Protein AF-A0A8T5RBN9-F1 (afdb_monomer_lite)

Foldseek 3Di:
DDDDDPPDDDPPPPPPDPDPDPDPPDDDPPPDPPPPVPPDDDDPLLVVLVVQLVVLVVCLVPDPPDDPVVNVVSVVSSVVSVVSNVVVVVVVD

pLDDT: mean 70.12, std 22.89, range [37.88, 97.19]

Secondary structure (DSSP, 8-state):
---------------------------------------SS--HHHHHHHHHHHHHHHHHHH-TT--HHHHHHHHHHHHHHHHHHHHHHHH--

Radius of gyration: 19.6 Å; chains: 1; bounding box: 45×51×40 Å

Structure (mmCIF, N/CA/C/O backbone):
data_AF-A0A8T5RBN9-F1
#
_entry.id   AF-A0A8T5RBN9-F1
#
loop_
_atom_site.group_PDB
_atom_site.id
_atom_site.type_symbol
_atom_site.label_atom_id
_atom_site.label_alt_id
_atom_site.label_comp_id
_atom_site.label_asym_id
_atom_site.label_entity_id
_atom_site.label_seq_id
_atom_site.pdbx_PDB_ins_code
_atom_site.Cartn_x
_atom_site.Cartn_y
_atom_site.Cartn_z
_atom_site.occupancy
_atom_site.B_iso_or_equiv
_atom_site.auth_seq_id
_atom_site.auth_comp_id
_atom_site.auth_asym_id
_atom_site.auth_atom_id
_atom_site.pdbx_PDB_model_num
ATOM 1 N N . MET A 1 1 ? 19.965 21.090 23.003 1.00 37.88 1 MET A N 1
ATOM 2 C CA . MET A 1 1 ? 19.028 20.134 22.370 1.00 37.88 1 MET A CA 1
ATOM 3 C C . MET A 1 1 ? 19.493 18.731 22.730 1.00 37.88 1 MET A C 1
ATOM 5 O O . MET A 1 1 ? 20.592 18.362 22.341 1.00 37.88 1 MET A O 1
ATOM 9 N N . SER A 1 2 ? 18.746 18.014 23.573 1.00 41.09 2 SER A N 1
ATOM 10 C CA . SER A 1 2 ? 19.145 16.688 24.065 1.00 41.09 2 SER A CA 1
ATOM 11 C C . SER A 1 2 ? 18.818 15.627 23.013 1.00 41.09 2 SER A C 1
ATOM 13 O O . SER A 1 2 ? 17.649 15.402 22.708 1.00 41.09 2 SER A O 1
ATOM 15 N N . SER A 1 3 ? 19.849 15.028 22.416 1.00 48.06 3 SER A N 1
ATOM 16 C CA . SER A 1 3 ? 19.716 13.894 21.499 1.00 48.06 3 SER A CA 1
ATOM 17 C C . SER A 1 3 ? 19.619 12.617 22.331 1.00 48.06 3 SER A C 1
ATOM 19 O O . SER A 1 3 ? 20.620 12.114 22.844 1.00 48.06 3 SER A O 1
ATOM 21 N N . GLY A 1 4 ? 18.394 12.132 22.536 1.00 44.97 4 GLY A N 1
ATOM 22 C CA . GLY A 1 4 ? 18.135 10.867 23.214 1.00 44.97 4 GLY A CA 1
ATOM 23 C C . GLY A 1 4 ? 18.624 9.702 22.359 1.00 44.97 4 GLY A C 1
ATOM 24 O O . GLY A 1 4 ? 17.931 9.264 21.445 1.00 44.97 4 GLY A O 1
ATOM 25 N N . LYS A 1 5 ? 19.821 9.189 22.653 1.00 52.41 5 LYS A N 1
ATOM 26 C CA . LYS A 1 5 ? 20.270 7.889 22.146 1.00 52.41 5 LYS A CA 1
ATOM 27 C C . LYS A 1 5 ? 19.383 6.808 22.769 1.00 52.41 5 LYS A C 1
ATOM 29 O O . LYS A 1 5 ? 19.496 6.533 23.960 1.00 52.41 5 LYS A O 1
ATOM 34 N N . ALA A 1 6 ? 18.502 6.199 21.979 1.00 56.12 6 ALA A N 1
ATOM 35 C CA . ALA A 1 6 ? 17.779 5.003 22.394 1.00 56.12 6 ALA A CA 1
ATOM 36 C C . ALA A 1 6 ? 18.760 3.819 22.415 1.00 56.12 6 ALA A C 1
ATOM 38 O O . ALA A 1 6 ? 19.070 3.229 21.383 1.00 56.12 6 ALA A O 1
ATOM 39 N N . GLY A 1 7 ? 19.292 3.509 23.596 1.00 47.62 7 GLY A N 1
ATOM 40 C CA . GLY A 1 7 ? 20.136 2.342 23.846 1.00 47.62 7 GLY A CA 1
ATOM 41 C C . GLY A 1 7 ? 19.309 1.068 23.983 1.00 47.62 7 GLY A C 1
ATOM 42 O O . GLY A 1 7 ? 19.277 0.482 25.059 1.00 47.62 7 GLY A O 1
ATOM 43 N N . ILE A 1 8 ? 18.619 0.651 22.919 1.00 50.34 8 ILE A N 1
ATOM 44 C CA . ILE A 1 8 ? 17.925 -0.640 22.894 1.00 50.34 8 ILE A CA 1
ATOM 45 C C . ILE A 1 8 ? 18.524 -1.478 21.770 1.00 50.34 8 ILE A C 1
ATOM 47 O O . ILE A 1 8 ? 18.214 -1.297 20.596 1.00 50.34 8 ILE A O 1
ATOM 51 N N . ASN A 1 9 ? 19.430 -2.372 22.155 1.00 46.72 9 ASN A N 1
ATOM 52 C CA . ASN A 1 9 ? 20.030 -3.358 21.272 1.00 46.72 9 ASN A CA 1
ATOM 53 C C . ASN A 1 9 ? 19.159 -4.621 21.339 1.00 46.72 9 ASN A C 1
ATOM 55 O O . ASN A 1 9 ? 19.244 -5.373 22.309 1.00 46.72 9 ASN A O 1
ATOM 59 N N . TYR A 1 10 ? 18.270 -4.825 20.365 1.00 47.09 10 TYR A N 1
ATOM 60 C CA . TYR A 1 10 ? 17.550 -6.094 20.244 1.00 47.09 10 TYR A CA 1
ATOM 61 C C . TYR A 1 10 ? 18.457 -7.093 19.520 1.00 47.09 10 TYR A C 1
ATOM 63 O O . TYR A 1 10 ? 18.818 -6.838 18.369 1.00 47.09 10 TYR A O 1
ATOM 71 N N . PRO A 1 11 ? 18.830 -8.228 20.136 1.00 44.09 11 PRO A N 1
ATOM 72 C CA . PRO A 1 11 ? 19.560 -9.259 19.422 1.00 44.09 11 PRO A CA 1
ATOM 73 C C . PRO A 1 11 ? 18.613 -9.917 18.416 1.00 44.09 11 PRO A C 1
ATOM 75 O O . PRO A 1 11 ? 17.768 -10.735 18.779 1.00 44.09 11 PRO A O 1
ATOM 78 N N . ILE A 1 12 ? 18.754 -9.564 17.139 1.00 49.16 12 ILE A N 1
ATOM 79 C CA . ILE A 1 12 ? 18.191 -10.355 16.047 1.00 49.16 12 ILE A CA 1
ATOM 80 C C . ILE A 1 12 ? 19.060 -11.609 15.957 1.00 49.16 12 ILE A C 1
ATOM 82 O O . ILE A 1 12 ? 20.127 -11.600 15.346 1.00 49.16 12 ILE A O 1
ATOM 86 N N . LYS A 1 13 ? 18.634 -12.687 16.620 1.00 41.66 13 LYS A N 1
ATOM 87 C CA . LYS A 1 13 ? 19.170 -14.019 16.344 1.00 41.66 13 LYS A CA 1
ATOM 88 C C . LYS A 1 13 ? 18.610 -14.456 14.995 1.00 41.66 13 LYS A C 1
ATOM 90 O O . LYS A 1 13 ? 17.478 -14.922 14.912 1.00 41.66 13 LYS A O 1
ATOM 95 N N . ILE A 1 14 ? 19.392 -14.244 13.942 1.00 47.03 14 ILE A N 1
ATOM 96 C CA . ILE A 1 14 ? 19.225 -14.975 12.689 1.00 47.03 14 ILE A CA 1
ATOM 97 C C . ILE A 1 14 ? 19.672 -16.399 13.017 1.00 47.03 14 ILE A C 1
ATOM 99 O O . ILE A 1 14 ? 20.843 -16.631 13.310 1.00 47.03 14 ILE A O 1
ATOM 103 N N . PHE A 1 15 ? 18.717 -17.320 13.112 1.00 38.66 15 PHE A N 1
ATOM 104 C CA . PHE A 1 15 ? 19.021 -18.734 13.276 1.00 38.66 15 PHE A CA 1
ATOM 105 C C . PHE A 1 15 ? 19.499 -19.268 11.922 1.00 38.66 15 PHE A C 1
ATOM 107 O O . PHE A 1 15 ? 18.683 -19.622 11.076 1.00 38.66 15 PHE A O 1
ATOM 114 N N . ASP A 1 16 ? 20.817 -19.289 11.723 1.00 40.84 16 ASP A N 1
ATOM 115 C CA . ASP A 1 16 ? 21.475 -20.100 10.695 1.00 40.84 16 ASP A CA 1
ATOM 116 C C . ASP A 1 16 ? 21.556 -21.546 11.202 1.00 40.84 16 ASP A C 1
ATOM 118 O O . ASP A 1 16 ? 22.595 -22.008 11.667 1.00 40.84 16 ASP A O 1
ATOM 122 N N . GLU A 1 17 ? 20.440 -22.269 11.154 1.00 44.97 17 GLU A N 1
ATOM 123 C CA . GLU A 1 17 ? 20.458 -23.728 11.252 1.00 44.97 17 GLU A CA 1
ATOM 124 C C . GLU A 1 17 ? 19.664 -24.297 10.080 1.00 44.97 17 GLU A C 1
ATOM 126 O O . GLU A 1 17 ? 18.464 -24.058 9.930 1.00 44.97 17 GLU A O 1
ATOM 131 N N . ALA A 1 18 ? 20.374 -25.033 9.223 1.00 49.16 18 ALA A N 1
ATOM 132 C CA . ALA A 1 18 ? 19.809 -25.848 8.165 1.00 49.16 18 ALA A CA 1
ATOM 133 C C . ALA A 1 18 ? 18.933 -26.942 8.790 1.00 49.16 18 ALA A C 1
ATOM 135 O O . ALA A 1 18 ? 19.395 -28.045 9.075 1.00 49.16 18 ALA A O 1
ATOM 136 N N . TYR A 1 19 ? 17.665 -26.623 9.029 1.00 43.06 19 TYR A N 1
ATOM 137 C CA . TYR A 1 19 ? 16.649 -27.625 9.293 1.00 43.06 19 TYR A CA 1
ATOM 138 C C . TYR A 1 19 ? 16.013 -28.028 7.965 1.00 43.06 19 TYR A C 1
ATOM 140 O O . TYR A 1 19 ? 15.300 -27.241 7.340 1.00 43.06 19 TYR A O 1
ATOM 148 N N . ASP A 1 20 ? 16.247 -29.279 7.570 1.00 48.41 20 ASP A N 1
ATOM 149 C CA . ASP A 1 20 ? 15.403 -30.021 6.632 1.00 48.41 20 ASP A CA 1
ATOM 150 C C . ASP A 1 20 ? 14.001 -30.165 7.253 1.00 48.41 20 ASP A C 1
ATOM 152 O O . ASP A 1 20 ? 13.637 -31.182 7.844 1.00 48.41 20 ASP A O 1
ATOM 156 N N . ILE A 1 21 ? 13.201 -29.101 7.183 1.00 42.75 21 ILE A N 1
ATOM 157 C CA . ILE A 1 21 ? 11.771 -29.165 7.468 1.00 42.75 21 ILE A CA 1
ATOM 158 C C . ILE A 1 21 ? 11.096 -29.346 6.121 1.00 42.75 21 ILE A C 1
ATOM 160 O O . ILE A 1 21 ? 10.922 -28.409 5.342 1.00 42.75 21 ILE A O 1
ATOM 164 N N . SER A 1 22 ? 10.717 -30.592 5.861 1.00 52.47 22 SER A N 1
ATOM 165 C CA . SER A 1 22 ? 9.753 -30.966 4.837 1.00 52.47 22 SER A CA 1
ATOM 166 C C . SER A 1 22 ? 8.422 -30.265 5.124 1.00 52.47 22 SER A C 1
ATOM 168 O O . SER A 1 22 ? 7.544 -30.790 5.804 1.00 52.47 22 SER A O 1
ATOM 170 N N . VA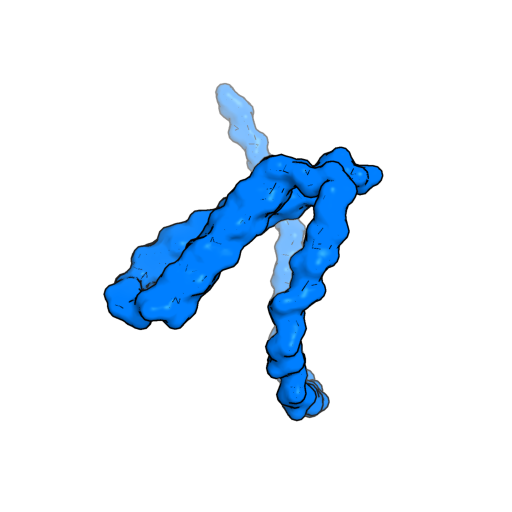L A 1 23 ? 8.268 -29.036 4.630 1.00 46.84 23 VAL A N 1
ATOM 171 C CA . VAL A 1 23 ? 6.976 -28.351 4.654 1.00 46.84 23 VAL A CA 1
ATOM 172 C C . VAL A 1 23 ? 6.116 -29.002 3.570 1.00 46.84 23 VAL A C 1
ATOM 174 O O . VAL A 1 23 ? 6.480 -28.938 2.393 1.00 46.84 23 VAL A O 1
ATOM 177 N N . PRO A 1 24 ? 4.989 -29.648 3.913 1.00 42.00 24 PRO A N 1
ATOM 178 C CA . PRO A 1 24 ? 4.095 -30.165 2.897 1.00 42.00 24 PRO A CA 1
ATOM 179 C C . PRO A 1 24 ? 3.538 -28.974 2.116 1.00 42.00 24 PRO A C 1
ATOM 181 O O . PRO A 1 24 ? 2.872 -28.100 2.674 1.00 42.00 24 PRO A O 1
ATOM 184 N N . VAL A 1 25 ? 3.823 -28.940 0.814 1.00 54.16 25 VAL A N 1
ATOM 185 C CA . VAL A 1 25 ? 3.182 -28.025 -0.131 1.00 54.16 25 VAL A CA 1
ATOM 186 C C . VAL A 1 25 ? 1.710 -28.422 -0.201 1.00 54.16 25 VAL A C 1
ATOM 188 O O . VAL A 1 25 ? 1.327 -29.313 -0.953 1.00 54.16 25 VAL A O 1
ATOM 191 N N . SER A 1 26 ? 0.882 -27.803 0.637 1.00 43.66 26 SER A N 1
ATOM 192 C CA . SER A 1 26 ? -0.569 -27.917 0.530 1.00 43.66 26 SER A CA 1
ATOM 193 C C . SER A 1 26 ? -1.071 -26.807 -0.400 1.00 43.66 26 SER A C 1
ATOM 195 O O . SER A 1 26 ? -0.845 -25.629 -0.104 1.00 43.66 26 SER A O 1
ATOM 197 N N . PRO A 1 27 ? -1.718 -27.130 -1.534 1.00 55.97 27 PRO A N 1
ATOM 198 C CA . PRO A 1 27 ? -2.171 -26.132 -2.486 1.00 55.97 27 PRO A CA 1
ATOM 199 C C . PRO A 1 27 ? -3.537 -25.629 -2.032 1.00 55.97 27 PRO A C 1
ATOM 201 O O . PRO A 1 27 ? -4.548 -26.280 -2.276 1.00 55.97 27 PRO A O 1
ATOM 204 N N . VAL A 1 28 ? -3.608 -24.494 -1.337 1.00 43.88 28 VAL A N 1
ATOM 205 C CA . VAL A 1 28 ? -4.918 -23.941 -0.963 1.00 43.88 28 VAL A CA 1
ATOM 206 C C . VAL A 1 28 ? -4.918 -22.415 -1.000 1.00 43.88 28 VAL A C 1
ATOM 208 O O . VAL A 1 28 ? -5.214 -21.756 -0.011 1.00 43.88 28 VAL A O 1
ATOM 211 N N . PHE A 1 29 ? -4.703 -21.836 -2.183 1.00 46.44 29 PHE A N 1
ATOM 212 C CA . PHE A 1 29 ? -5.526 -20.679 -2.538 1.00 46.44 29 PHE A CA 1
ATOM 213 C C . PHE A 1 29 ? -6.887 -21.225 -2.968 1.00 46.44 29 PHE A C 1
ATOM 215 O O . PHE A 1 29 ? -7.181 -21.387 -4.148 1.00 46.44 29 PHE A O 1
ATOM 222 N N . LYS A 1 30 ? -7.716 -21.576 -1.978 1.00 38.75 30 LYS A N 1
ATOM 223 C CA . LYS A 1 30 ? -9.157 -21.546 -2.197 1.00 38.75 30 LYS A CA 1
ATOM 224 C C . LYS A 1 30 ? -9.510 -20.075 -2.300 1.00 38.75 30 LYS A C 1
ATOM 226 O O . LYS A 1 30 ? -9.439 -19.344 -1.317 1.00 38.75 30 LYS A O 1
ATOM 231 N N . GLU A 1 31 ? -9.812 -19.674 -3.521 1.00 49.69 31 GLU A N 1
ATOM 232 C CA . GLU A 1 31 ? -10.475 -18.433 -3.868 1.00 49.69 31 GLU A CA 1
ATOM 233 C C . GLU A 1 31 ? -11.743 -18.318 -3.009 1.00 49.69 31 GLU A C 1
ATOM 235 O O . GLU A 1 31 ? -12.757 -18.967 -3.251 1.00 49.69 31 GLU A O 1
ATOM 240 N N . ILE A 1 32 ? -11.647 -17.576 -1.911 1.00 42.19 32 ILE A N 1
ATOM 241 C CA . ILE A 1 32 ? -12.806 -17.140 -1.143 1.00 42.19 32 ILE A CA 1
ATOM 242 C C . ILE A 1 32 ? -12.587 -15.659 -0.878 1.00 42.19 32 ILE A C 1
ATOM 244 O O . ILE A 1 32 ? -12.269 -15.243 0.235 1.00 42.19 32 ILE A O 1
ATOM 248 N N . ASP A 1 33 ? -12.757 -14.856 -1.925 1.00 40.66 33 ASP A N 1
ATOM 249 C CA . ASP A 1 33 ? -13.079 -13.446 -1.741 1.00 40.66 33 ASP A CA 1
ATOM 250 C C . ASP A 1 33 ? -14.562 -13.343 -1.361 1.00 40.66 33 ASP 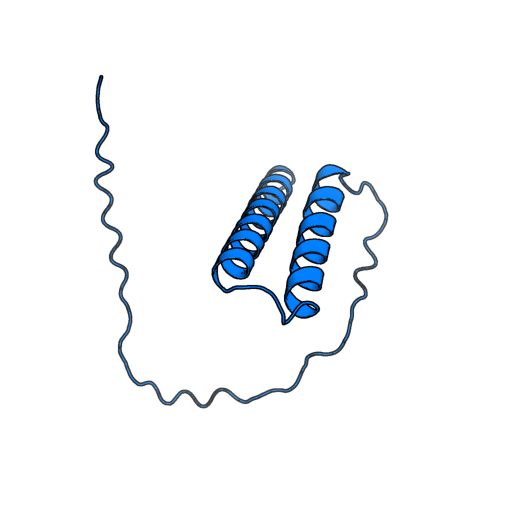A C 1
ATOM 252 O O . ASP A 1 33 ? -15.438 -13.014 -2.155 1.00 40.66 33 ASP A O 1
ATOM 256 N N . VAL A 1 34 ? -14.870 -13.771 -0.138 1.00 42.09 34 VAL A N 1
ATOM 257 C CA . VAL A 1 34 ? -16.198 -13.624 0.463 1.00 42.09 34 VAL A CA 1
ATOM 258 C C . VAL A 1 34 ? -16.009 -13.090 1.873 1.00 42.09 34 VAL A C 1
ATOM 260 O O . VAL A 1 34 ? -16.447 -13.673 2.862 1.00 42.09 34 VAL A O 1
ATOM 263 N N . PHE A 1 35 ? -15.359 -11.932 1.989 1.00 49.62 35 PHE A N 1
ATOM 264 C CA . PHE A 1 35 ? -15.625 -11.074 3.135 1.00 49.62 35 PHE A CA 1
ATOM 265 C C . PHE A 1 35 ? -16.931 -10.335 2.861 1.00 49.62 35 PHE A C 1
ATOM 267 O O . PHE A 1 35 ? -16.953 -9.162 2.497 1.00 49.62 35 PHE A O 1
ATOM 274 N N . THR A 1 36 ? -18.052 -11.038 3.059 1.00 42.81 36 THR A N 1
ATOM 275 C CA . THR A 1 36 ? -19.339 -10.391 3.322 1.00 42.81 36 THR A CA 1
ATOM 276 C C . THR A 1 36 ? -19.195 -9.676 4.660 1.00 42.81 36 THR A C 1
ATOM 278 O O . THR A 1 36 ? -19.496 -10.212 5.729 1.00 42.81 36 THR A O 1
ATOM 281 N N . LEU A 1 37 ? -18.620 -8.478 4.605 1.00 44.66 37 LEU A N 1
ATOM 282 C CA . LEU A 1 37 ? -18.478 -7.577 5.728 1.00 44.66 37 LEU A CA 1
ATOM 283 C C . LEU A 1 37 ? -19.898 -7.188 6.140 1.00 44.66 37 LEU A C 1
ATOM 285 O O . LEU A 1 37 ? -20.499 -6.302 5.541 1.00 44.66 37 LEU A O 1
ATOM 289 N N . LYS A 1 38 ? -20.469 -7.928 7.100 1.00 40.69 38 LYS A N 1
ATOM 290 C CA . LYS A 1 38 ? -21.788 -7.642 7.669 1.00 40.69 38 LYS A CA 1
ATOM 291 C C . LYS A 1 38 ? -21.854 -6.153 7.997 1.00 40.69 38 LYS A C 1
ATOM 293 O O . LYS A 1 38 ? -21.094 -5.649 8.820 1.00 40.69 38 LYS A O 1
ATOM 298 N N . GLU A 1 39 ? -22.773 -5.485 7.316 1.00 42.62 39 GLU A N 1
ATOM 299 C CA . GLU A 1 39 ? -22.966 -4.040 7.188 1.00 42.62 39 GLU A CA 1
ATOM 300 C C . GLU A 1 39 ? -23.437 -3.342 8.480 1.00 42.62 39 GLU A C 1
ATOM 302 O O . GLU A 1 39 ? -24.118 -2.323 8.451 1.00 42.62 39 GLU A O 1
ATOM 307 N N . SER A 1 40 ? -23.095 -3.866 9.656 1.00 43.78 40 SER A N 1
ATOM 308 C CA . SER A 1 40 ? -23.415 -3.233 10.931 1.00 43.78 40 SER A CA 1
ATOM 309 C C . SER A 1 40 ? -22.218 -2.406 11.408 1.00 43.78 40 SER A C 1
ATOM 311 O O . SER A 1 40 ? -21.288 -2.938 12.009 1.00 43.78 40 SER A O 1
ATOM 313 N N . CYS A 1 41 ? -22.260 -1.096 11.143 1.00 50.28 41 CYS A N 1
ATOM 314 C CA . CYS A 1 41 ? -21.302 -0.085 11.619 1.00 50.28 41 CYS A CA 1
ATOM 315 C C . CYS A 1 41 ? -19.870 -0.258 11.084 1.00 50.28 41 CYS A C 1
ATOM 317 O O . CY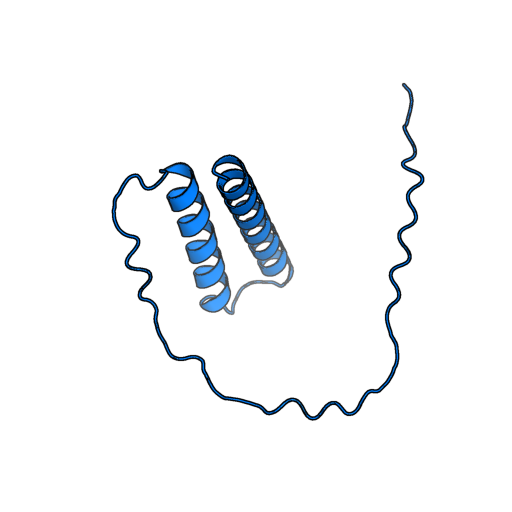S A 1 41 ? -18.888 -0.379 11.826 1.00 50.28 41 CYS A O 1
ATOM 319 N N . VAL A 1 42 ? -19.730 -0.268 9.760 1.00 54.94 42 VAL A N 1
ATOM 320 C CA . VAL A 1 42 ? -18.403 -0.304 9.159 1.00 54.94 42 VAL A CA 1
ATOM 321 C C . VAL A 1 42 ? -17.749 1.072 9.292 1.00 54.94 42 VAL A C 1
ATOM 323 O O . VAL A 1 42 ? -18.228 2.068 8.755 1.00 54.94 42 VAL A O 1
ATOM 326 N N . ASP A 1 43 ? -16.657 1.145 10.050 1.00 68.06 43 ASP A N 1
ATOM 327 C CA . ASP A 1 43 ? -15.914 2.393 10.226 1.00 68.06 43 ASP A CA 1
ATOM 328 C C . ASP A 1 43 ? -15.315 2.808 8.889 1.00 68.06 43 ASP A C 1
ATOM 330 O O . ASP A 1 43 ? -14.423 2.154 8.339 1.00 68.06 43 ASP A O 1
ATOM 334 N N . HIS A 1 44 ? -15.840 3.916 8.376 1.00 77.94 44 HIS A N 1
ATOM 335 C CA . HIS A 1 44 ? -15.472 4.505 7.102 1.00 77.94 44 HIS A CA 1
ATOM 336 C C . HIS A 1 44 ? -13.950 4.702 6.971 1.00 77.94 44 HIS A C 1
ATOM 338 O O . HIS A 1 44 ? -13.415 4.666 5.862 1.00 77.94 44 HIS A O 1
ATOM 344 N N . LYS A 1 45 ? -13.211 4.889 8.077 1.00 79.25 45 LYS A N 1
ATOM 345 C CA . LYS A 1 45 ? -11.744 4.979 8.043 1.00 79.25 45 LYS A CA 1
ATOM 346 C C . LYS A 1 45 ? -11.093 3.633 7.743 1.00 79.25 45 LYS A C 1
ATOM 348 O O . LYS A 1 45 ? -10.193 3.591 6.909 1.00 79.25 45 LYS A O 1
ATOM 353 N N . LEU A 1 46 ? -11.563 2.549 8.360 1.00 85.00 46 LEU A N 1
ATOM 354 C CA . LEU A 1 46 ? -11.040 1.201 8.125 1.00 85.00 46 LEU A CA 1
ATOM 355 C C . LEU A 1 46 ? -11.292 0.739 6.694 1.00 85.00 46 LEU A C 1
ATOM 357 O O . LEU A 1 46 ? -10.353 0.286 6.045 1.00 85.00 46 LEU A O 1
ATOM 361 N N . ILE A 1 47 ? -12.508 0.941 6.172 1.00 87.00 47 ILE A N 1
ATOM 362 C CA . ILE A 1 47 ? -12.829 0.626 4.768 1.00 87.00 47 ILE A CA 1
ATOM 363 C C . ILE A 1 47 ? -11.917 1.408 3.834 1.00 87.00 47 ILE A C 1
ATOM 365 O O . ILE A 1 47 ? -11.345 0.850 2.903 1.00 87.00 47 ILE A O 1
ATOM 369 N N . LYS A 1 48 ? -11.748 2.709 4.092 1.00 88.00 48 LYS A N 1
ATOM 370 C CA . LYS A 1 48 ? -10.919 3.569 3.250 1.00 88.00 48 LYS A CA 1
ATOM 371 C C . LYS A 1 48 ? -9.458 3.123 3.256 1.00 88.00 48 LYS A C 1
ATOM 373 O O . LYS A 1 48 ? -8.843 3.093 2.196 1.00 88.00 48 LYS A O 1
ATOM 378 N N . CYS A 1 49 ? -8.903 2.774 4.417 1.00 89.38 49 CYS A N 1
ATOM 379 C CA . CYS A 1 49 ? -7.543 2.245 4.507 1.00 89.38 49 CYS A CA 1
ATOM 380 C C . CYS A 1 49 ? -7.420 0.899 3.790 1.00 89.38 49 CYS A C 1
ATOM 382 O O . CYS A 1 49 ? -6.514 0.739 2.978 1.00 89.38 49 CYS A O 1
ATOM 384 N N . TYR A 1 50 ? -8.348 -0.027 4.029 1.00 91.56 50 TYR A N 1
ATOM 385 C CA . TYR A 1 50 ? -8.345 -1.341 3.394 1.00 91.56 50 TYR A CA 1
ATOM 386 C C . TYR A 1 50 ? -8.450 -1.251 1.868 1.00 91.56 50 TYR A C 1
ATOM 388 O O . TYR A 1 50 ? -7.616 -1.808 1.162 1.00 91.56 50 TYR A O 1
ATOM 396 N N . GLY A 1 51 ? -9.380 -0.447 1.347 1.00 90.94 51 GLY A N 1
ATOM 397 C CA . GLY A 1 51 ? -9.510 -0.218 -0.093 1.00 90.94 51 GLY A CA 1
ATOM 398 C C . GLY A 1 51 ? -8.246 0.378 -0.720 1.00 90.94 51 GLY A C 1
ATOM 399 O O . GLY A 1 51 ? -7.885 0.028 -1.838 1.00 90.94 51 GLY A O 1
ATOM 400 N N . LYS A 1 52 ? -7.513 1.239 0.002 1.00 93.06 52 LYS A N 1
ATOM 401 C CA . LYS A 1 52 ? -6.215 1.746 -0.473 1.00 93.06 52 LYS A CA 1
ATOM 402 C C . LYS A 1 52 ? -5.143 0.658 -0.525 1.00 93.06 52 LYS A C 1
ATOM 404 O O . LYS A 1 52 ? -4.384 0.653 -1.487 1.00 93.06 52 LYS A O 1
ATOM 409 N N . ILE A 1 53 ? -5.100 -0.249 0.452 1.00 94.81 53 ILE A N 1
ATOM 410 C CA . ILE A 1 53 ? -4.178 -1.397 0.448 1.00 94.81 53 ILE A CA 1
ATOM 411 C C . ILE A 1 53 ? -4.457 -2.270 -0.774 1.00 94.81 53 ILE A C 1
ATOM 413 O O . ILE A 1 53 ? -3.564 -2.462 -1.591 1.00 94.81 53 ILE A O 1
ATOM 417 N N . VAL A 1 54 ? -5.708 -2.711 -0.949 1.00 94.56 54 VAL A N 1
ATOM 418 C CA . VAL A 1 54 ? -6.113 -3.581 -2.066 1.00 94.56 54 VAL A CA 1
ATOM 419 C C . VAL A 1 54 ? -5.808 -2.936 -3.418 1.00 94.56 54 VAL A C 1
ATOM 421 O O . VAL A 1 54 ? -5.266 -3.593 -4.301 1.00 94.56 54 VAL A O 1
ATOM 424 N N . ASN A 1 55 ? -6.078 -1.636 -3.574 1.00 93.69 55 ASN A N 1
ATOM 425 C CA . ASN A 1 55 ? -5.782 -0.929 -4.819 1.00 93.69 55 ASN A CA 1
ATOM 426 C C . ASN A 1 55 ? -4.282 -0.882 -5.130 1.00 93.69 55 ASN A C 1
ATOM 428 O O . ASN A 1 55 ? -3.899 -1.107 -6.275 1.00 93.69 55 ASN A O 1
ATOM 432 N N . VAL A 1 56 ? -3.433 -0.582 -4.139 1.00 92.31 56 VAL A N 1
ATOM 433 C CA . VAL A 1 56 ? -1.975 -0.550 -4.342 1.00 92.31 56 VAL A CA 1
ATOM 434 C C . VAL A 1 56 ? -1.445 -1.953 -4.636 1.00 92.31 56 VAL A C 1
ATOM 436 O O . VAL A 1 56 ? -0.653 -2.116 -5.561 1.00 92.31 56 VAL A O 1
ATOM 439 N N . HIS A 1 57 ? -1.927 -2.961 -3.909 1.00 93.88 57 HIS A N 1
ATOM 440 C CA . HIS A 1 57 ? -1.540 -4.355 -4.109 1.00 93.88 57 HIS A CA 1
ATOM 441 C C . HIS A 1 57 ? -1.902 -4.850 -5.514 1.00 93.88 57 HIS A C 1
ATOM 443 O O . HIS A 1 57 ? -1.063 -5.379 -6.237 1.00 93.88 57 HIS A O 1
ATOM 449 N N . SER A 1 58 ? -3.144 -4.603 -5.938 1.00 91.94 58 SER A N 1
ATOM 450 C CA . SER A 1 58 ? -3.621 -4.947 -7.278 1.00 91.94 58 SER A CA 1
ATOM 451 C C . SER A 1 58 ? -2.841 -4.204 -8.365 1.00 91.94 58 SER A C 1
ATOM 453 O O . SER A 1 58 ? -2.472 -4.798 -9.376 1.00 91.94 58 SER A O 1
ATOM 455 N N . PHE A 1 59 ? -2.516 -2.925 -8.153 1.00 93.00 59 PHE A N 1
ATOM 456 C CA . PHE A 1 59 ? -1.683 -2.172 -9.088 1.00 93.00 59 PHE A CA 1
ATOM 457 C C . PHE A 1 59 ? -0.289 -2.795 -9.242 1.00 93.00 59 PHE A C 1
ATOM 459 O O . PHE A 1 59 ? 0.171 -2.958 -10.370 1.00 93.00 59 PHE A O 1
ATOM 466 N N . LEU A 1 60 ? 0.356 -3.177 -8.136 1.00 91.75 60 LEU A N 1
ATOM 467 C CA . LEU A 1 60 ? 1.668 -3.832 -8.137 1.00 91.75 60 LEU A CA 1
ATOM 468 C C . LEU A 1 60 ? 1.656 -5.194 -8.839 1.00 91.75 60 LEU A C 1
ATOM 470 O O . LEU A 1 60 ? 2.596 -5.494 -9.569 1.00 91.75 60 LEU A O 1
ATOM 474 N N . LEU A 1 61 ? 0.613 -6.001 -8.628 1.00 89.94 61 LEU A N 1
ATOM 475 C CA . LEU A 1 61 ? 0.483 -7.323 -9.251 1.00 89.94 61 LEU A CA 1
ATOM 476 C C . LEU A 1 61 ? 0.254 -7.246 -10.762 1.00 89.94 61 LEU A C 1
ATOM 478 O O . LEU A 1 61 ? 0.761 -8.085 -11.495 1.00 89.94 61 LEU A O 1
ATOM 482 N N . ASN A 1 62 ? -0.504 -6.249 -11.222 1.00 90.88 62 ASN A N 1
ATOM 483 C CA . ASN A 1 62 ? -0.919 -6.149 -12.622 1.00 90.88 62 ASN A CA 1
ATOM 484 C C . ASN A 1 62 ? 0.000 -5.271 -13.490 1.00 90.88 62 ASN A C 1
ATOM 486 O O . ASN A 1 62 ? -0.199 -5.207 -14.700 1.00 90.88 62 ASN A O 1
ATOM 490 N N . ASN A 1 63 ? 0.983 -4.573 -12.907 1.00 89.56 63 ASN A N 1
ATOM 491 C CA . ASN A 1 63 ? 1.915 -3.720 -13.653 1.00 89.56 63 ASN A CA 1
ATOM 492 C C . ASN A 1 63 ? 3.347 -4.253 -13.572 1.00 89.56 63 ASN A C 1
ATOM 494 O O . ASN A 1 63 ? 4.108 -3.938 -12.654 1.00 89.56 63 ASN A O 1
ATOM 498 N N . GLU A 1 64 ? 3.737 -5.018 -14.589 1.00 88.12 64 GLU A N 1
ATOM 499 C CA . GLU A 1 64 ? 5.077 -5.602 -14.685 1.00 88.12 64 GLU A CA 1
ATOM 500 C C . GLU A 1 64 ? 6.156 -4.576 -15.079 1.00 88.12 64 GLU A C 1
ATOM 502 O O . GLU A 1 64 ? 7.310 -4.711 -14.666 1.00 88.12 64 GLU A O 1
ATOM 507 N N . GLU A 1 65 ? 5.774 -3.504 -15.786 1.00 93.81 65 GLU A N 1
ATOM 508 C CA . GLU A 1 65 ? 6.674 -2.478 -16.348 1.00 93.81 65 GLU A CA 1
ATOM 509 C C . GLU A 1 65 ? 7.224 -1.465 -15.324 1.00 93.81 65 GLU A C 1
ATOM 511 O O . GLU A 1 65 ? 7.898 -0.495 -15.676 1.00 93.81 65 GLU A O 1
ATOM 516 N N . LEU A 1 66 ? 6.964 -1.667 -14.032 1.00 92.31 66 LEU A N 1
ATOM 517 C CA . LEU A 1 66 ? 7.475 -0.786 -12.987 1.00 92.31 66 LEU A CA 1
ATOM 518 C C . LEU A 1 66 ? 8.977 -0.996 -12.769 1.00 92.31 66 LEU A C 1
ATOM 520 O O . LEU A 1 66 ? 9.460 -2.118 -12.586 1.00 92.31 66 LEU A O 1
ATOM 524 N N . THR A 1 67 ? 9.712 0.109 -12.669 1.00 95.81 67 THR A N 1
ATOM 525 C CA . THR A 1 67 ? 11.105 0.080 -12.212 1.00 95.81 67 THR A CA 1
ATOM 526 C C . THR A 1 67 ? 11.185 -0.409 -10.764 1.00 95.81 67 THR A C 1
ATOM 528 O O . THR A 1 67 ? 10.248 -0.245 -9.978 1.00 95.81 67 THR A O 1
ATOM 531 N N . ASN A 1 68 ? 12.330 -0.967 -10.367 1.00 94.12 68 ASN A N 1
ATOM 532 C CA . ASN A 1 68 ? 12.533 -1.425 -8.987 1.00 94.12 68 ASN A CA 1
ATOM 533 C C . ASN A 1 68 ? 12.303 -0.309 -7.954 1.00 94.12 68 ASN A C 1
ATOM 535 O O . ASN A 1 68 ? 11.720 -0.564 -6.904 1.00 94.12 68 ASN A O 1
ATOM 539 N N . THR A 1 69 ? 12.694 0.930 -8.264 1.00 96.00 69 THR A N 1
ATOM 540 C CA . THR A 1 69 ? 12.462 2.084 -7.384 1.00 96.00 69 THR A CA 1
ATOM 541 C C . THR A 1 69 ? 10.971 2.359 -7.205 1.00 96.00 69 THR A C 1
ATOM 543 O O . THR A 1 69 ? 10.504 2.466 -6.077 1.00 96.00 69 THR A O 1
ATOM 546 N N . GLN A 1 70 ? 10.194 2.359 -8.293 1.00 94.00 70 GLN A N 1
ATOM 547 C CA . GLN A 1 70 ? 8.741 2.531 -8.215 1.00 94.00 70 GLN A CA 1
ATOM 548 C C . GLN A 1 70 ? 8.080 1.396 -7.426 1.00 94.00 70 GLN A C 1
ATOM 550 O O . GLN A 1 70 ? 7.217 1.657 -6.593 1.00 94.00 70 GLN A O 1
ATOM 555 N N . LYS A 1 71 ? 8.508 0.141 -7.628 1.00 94.00 71 LYS A N 1
ATOM 556 C CA . LYS A 1 71 ? 8.014 -1.001 -6.838 1.00 94.00 71 LYS A CA 1
ATOM 557 C C . LYS A 1 71 ? 8.256 -0.784 -5.342 1.00 94.00 71 LYS A C 1
ATOM 559 O O . LYS A 1 71 ? 7.351 -0.999 -4.541 1.00 94.00 71 LYS A O 1
ATOM 564 N N . LEU A 1 72 ? 9.441 -0.303 -4.958 1.00 95.62 72 LEU A N 1
ATOM 565 C CA . LEU A 1 72 ? 9.755 0.024 -3.564 1.00 95.62 72 LEU A CA 1
ATOM 566 C C . LEU A 1 72 ? 8.888 1.164 -3.013 1.00 95.62 72 LEU A C 1
ATOM 568 O O . LEU A 1 72 ? 8.438 1.072 -1.865 1.00 95.62 72 LEU A O 1
ATOM 572 N N . ASP A 1 73 ? 8.618 2.198 -3.809 1.00 95.12 73 ASP A N 1
ATOM 573 C CA . ASP A 1 73 ? 7.742 3.309 -3.421 1.00 95.12 73 ASP A CA 1
ATOM 574 C C . ASP A 1 73 ? 6.308 2.825 -3.167 1.00 95.12 73 ASP A C 1
ATOM 576 O O . ASP A 1 73 ? 5.732 3.104 -2.111 1.00 95.12 73 ASP A O 1
ATOM 580 N N . TYR A 1 74 ? 5.751 2.017 -4.074 1.00 94.75 74 TYR A N 1
ATOM 581 C CA . TYR A 1 74 ? 4.422 1.423 -3.912 1.00 94.75 74 TYR A CA 1
ATOM 582 C C . TYR A 1 74 ? 4.353 0.462 -2.720 1.00 94.75 74 TYR A C 1
ATOM 584 O O . TYR A 1 74 ? 3.440 0.583 -1.906 1.00 94.75 74 TYR A O 1
ATOM 592 N N . CYS A 1 75 ? 5.344 -0.413 -2.523 1.00 95.00 75 CYS A N 1
ATOM 593 C CA . CYS A 1 75 ? 5.422 -1.273 -1.334 1.00 95.00 75 CYS A CA 1
ATOM 594 C C . CYS A 1 75 ? 5.507 -0.458 -0.031 1.00 95.00 75 CYS A C 1
ATOM 596 O O . CYS A 1 75 ? 5.032 -0.872 1.030 1.00 95.00 75 CYS A O 1
ATOM 598 N N . SER A 1 76 ? 6.148 0.710 -0.065 1.00 95.75 76 SER A N 1
ATOM 599 C CA . SER A 1 76 ? 6.217 1.613 1.089 1.00 95.75 76 SER A CA 1
ATOM 600 C C . SER A 1 76 ? 4.873 2.297 1.348 1.00 95.75 76 SER A C 1
ATOM 602 O O . SER A 1 76 ? 4.452 2.405 2.502 1.00 95.75 76 SER A O 1
ATOM 604 N N . MET A 1 77 ? 4.159 2.676 0.287 1.00 95.19 77 MET A N 1
ATOM 605 C CA . MET A 1 77 ? 2.800 3.211 0.356 1.00 95.19 77 MET A CA 1
ATOM 606 C C . MET A 1 77 ? 1.798 2.178 0.892 1.00 95.19 77 MET A C 1
ATOM 608 O O . MET A 1 77 ? 1.002 2.489 1.779 1.00 95.19 77 MET A O 1
ATOM 612 N N . GLU A 1 78 ? 1.863 0.938 0.413 1.00 94.56 78 GLU A N 1
ATOM 613 C CA . GLU A 1 78 ? 1.033 -0.167 0.894 1.00 94.56 78 GLU A CA 1
ATOM 614 C C . GLU A 1 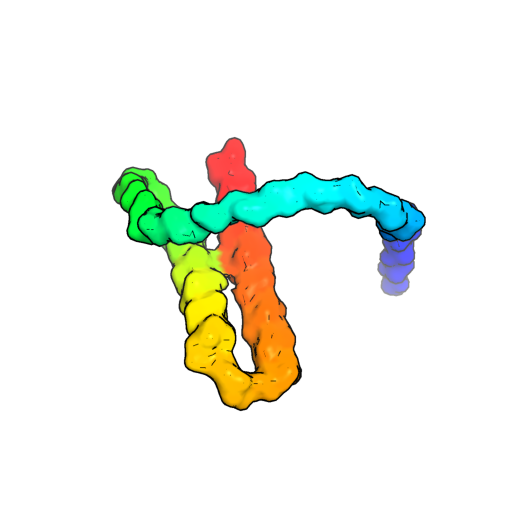78 ? 1.249 -0.399 2.395 1.00 94.56 78 GLU A C 1
ATOM 616 O O . GLU A 1 78 ? 0.296 -0.361 3.178 1.00 94.56 78 GLU A O 1
ATOM 621 N N . ARG A 1 79 ? 2.514 -0.507 2.829 1.00 97.19 79 ARG A N 1
ATOM 622 C CA . ARG A 1 79 ? 2.874 -0.644 4.251 1.00 97.19 79 ARG A CA 1
ATOM 623 C C . ARG A 1 79 ? 2.356 0.504 5.110 1.00 97.19 79 ARG A C 1
ATOM 625 O O . ARG A 1 79 ? 1.924 0.269 6.241 1.00 97.19 79 ARG A O 1
ATOM 632 N N . TYR A 1 80 ? 2.377 1.736 4.602 1.00 96.44 80 TYR A N 1
ATOM 633 C CA . TYR A 1 80 ? 1.807 2.884 5.307 1.00 96.44 80 TYR A CA 1
ATOM 634 C C . TYR A 1 80 ? 0.309 2.685 5.577 1.00 96.44 80 TYR A C 1
ATOM 636 O O . TYR A 1 80 ? -0.135 2.838 6.720 1.00 96.44 80 TYR A O 1
ATOM 644 N N . PHE A 1 81 ? -0.465 2.288 4.562 1.00 93.38 81 PHE A N 1
ATOM 645 C CA . PHE A 1 81 ? -1.900 2.058 4.726 1.00 93.38 81 PHE A CA 1
ATOM 646 C C . PHE A 1 81 ? -2.205 0.838 5.598 1.00 93.38 81 PHE A C 1
ATOM 648 O O . PHE A 1 81 ? -3.106 0.925 6.431 1.00 93.38 81 PHE A O 1
ATOM 655 N N . MET A 1 82 ? -1.427 -0.245 5.499 1.00 95.00 82 MET A N 1
ATOM 656 C CA . MET A 1 82 ? -1.537 -1.399 6.403 1.00 95.00 82 MET A CA 1
ATOM 657 C C . MET A 1 82 ? -1.326 -0.988 7.861 1.00 95.00 82 MET A C 1
ATOM 659 O O . MET A 1 82 ? -2.124 -1.333 8.730 1.00 95.00 82 MET A O 1
ATOM 663 N N . LYS A 1 83 ? -0.295 -0.182 8.144 1.00 95.12 83 LYS A N 1
ATOM 664 C CA . LYS A 1 83 ? -0.037 0.325 9.499 1.00 95.12 83 LYS A CA 1
ATOM 665 C C . LYS A 1 83 ? -1.177 1.210 10.005 1.00 95.12 83 LYS A C 1
ATOM 667 O O . LYS A 1 83 ? -1.556 1.102 11.170 1.00 95.12 83 LYS A O 1
ATOM 672 N N . ALA A 1 84 ? -1.723 2.076 9.151 1.00 89.31 84 ALA A N 1
ATOM 673 C CA . ALA A 1 84 ? -2.872 2.910 9.498 1.00 89.31 84 ALA A CA 1
ATOM 674 C C . ALA A 1 84 ? -4.119 2.061 9.793 1.00 89.31 84 ALA A C 1
ATOM 676 O O . ALA A 1 84 ? -4.771 2.279 10.811 1.00 89.31 84 ALA A O 1
ATOM 677 N N . TYR A 1 85 ? -4.394 1.055 8.960 1.00 92.25 85 TYR A N 1
ATOM 678 C CA . TYR A 1 85 ? -5.489 0.106 9.153 1.00 92.25 85 TYR A CA 1
ATOM 679 C C . TYR A 1 85 ? -5.373 -0.624 10.495 1.00 92.25 85 TYR A C 1
ATOM 681 O O . TYR A 1 85 ? -6.296 -0.576 11.304 1.00 92.25 85 TYR A O 1
ATOM 689 N N . LEU A 1 86 ? -4.213 -1.225 10.777 1.00 91.56 86 LEU A N 1
ATOM 690 C CA . LEU A 1 86 ? -3.966 -1.930 12.038 1.00 91.56 86 LEU A CA 1
ATOM 691 C C . LEU A 1 86 ? -4.115 -1.003 13.248 1.00 91.56 86 LEU A C 1
ATOM 693 O O . LEU A 1 86 ? -4.715 -1.387 14.247 1.00 91.56 86 LEU A O 1
ATOM 697 N N . LYS A 1 87 ? -3.630 0.240 13.153 1.00 90.38 87 LYS A N 1
ATOM 698 C CA . LYS A 1 87 ? -3.781 1.229 14.226 1.00 90.38 87 LYS A CA 1
ATOM 699 C C . LYS A 1 87 ? -5.248 1.553 14.511 1.00 90.38 87 LYS A C 1
ATOM 701 O O . LYS A 1 87 ? -5.607 1.683 15.676 1.00 90.38 87 LYS A O 1
ATOM 706 N N . GLU A 1 88 ? -6.082 1.706 13.485 1.00 86.62 88 GLU A N 1
ATOM 707 C CA . GLU A 1 88 ? -7.517 1.937 13.687 1.00 86.62 88 GLU A CA 1
ATOM 708 C C . GL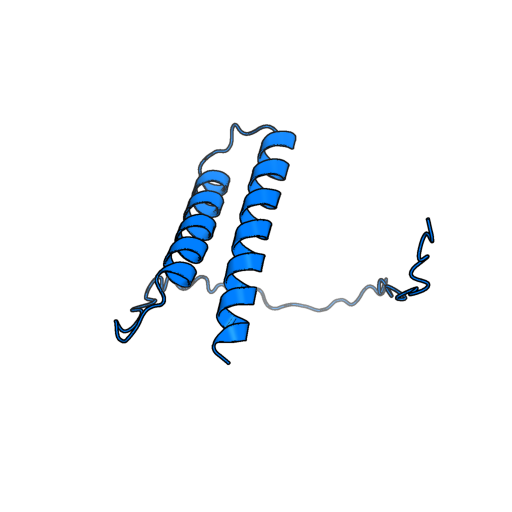U A 1 88 ? -8.229 0.679 14.209 1.00 86.62 88 GLU A C 1
ATOM 710 O O . GLU A 1 88 ? -9.081 0.798 15.084 1.00 86.62 88 GLU A O 1
ATOM 715 N N . MET A 1 89 ? -7.832 -0.523 13.770 1.00 86.19 89 MET A N 1
ATOM 716 C CA . MET A 1 89 ? -8.353 -1.787 14.312 1.00 86.19 89 MET A CA 1
ATOM 717 C C . MET A 1 89 ? -8.077 -1.907 15.813 1.00 86.19 89 MET A C 1
ATOM 719 O O . MET A 1 89 ? -8.976 -2.240 16.576 1.00 86.19 89 MET A O 1
ATOM 723 N N . MET A 1 90 ? -6.858 -1.578 16.248 1.00 88.00 90 MET A N 1
ATOM 724 C CA . MET A 1 90 ? -6.465 -1.647 17.659 1.00 88.00 90 MET A CA 1
ATOM 725 C C . MET A 1 90 ? -7.198 -0.646 18.557 1.00 88.00 90 MET A C 1
ATOM 727 O O . MET A 1 90 ? -7.283 -0.881 19.751 1.00 88.00 90 MET A O 1
ATOM 731 N N . LYS A 1 91 ? -7.718 0.467 18.022 1.00 84.25 91 LYS A N 1
ATOM 732 C CA . LYS A 1 91 ? -8.515 1.432 18.807 1.00 84.25 91 LYS A CA 1
ATOM 733 C C . LYS A 1 91 ? -9.934 0.951 19.096 1.00 84.25 91 LYS A C 1
ATOM 735 O O . LYS A 1 91 ? -10.614 1.547 19.925 1.00 84.25 91 LYS A O 1
ATOM 740 N N . LYS A 1 92 ? -10.409 -0.029 18.330 1.00 69.31 92 LYS A N 1
ATOM 741 C CA . LYS A 1 92 ? -11.749 -0.601 18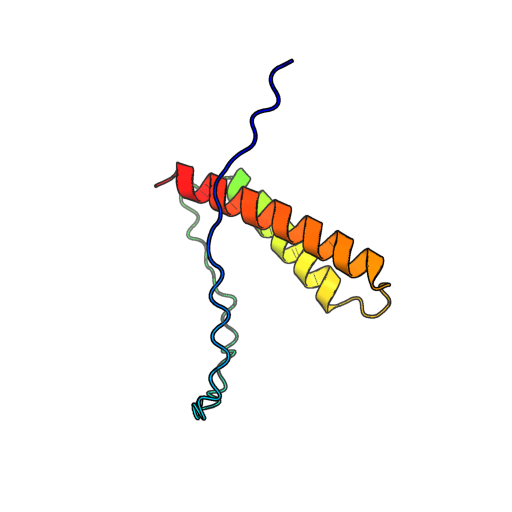.471 1.00 69.31 92 LYS A CA 1
ATOM 742 C C . LYS A 1 92 ? -11.798 -1.807 19.408 1.00 69.31 92 LYS A C 1
ATOM 744 O O . LYS A 1 92 ? -12.899 -2.250 19.722 1.00 69.31 92 LYS A O 1
ATOM 749 N N . VAL A 1 93 ? -10.634 -2.347 19.773 1.00 55.38 93 VAL A N 1
ATOM 750 C CA . VAL A 1 93 ? -10.460 -3.383 20.802 1.00 55.38 93 VAL A CA 1
ATOM 751 C C . VAL A 1 93 ? -10.380 -2.700 22.158 1.00 55.38 93 VAL A C 1
ATOM 753 O O . VAL A 1 93 ? -11.033 -3.207 23.091 1.00 55.38 93 VAL A O 1
#

Sequence (93 aa):
MSSGKAGINYPIKIFDEAYDISVPVSPVFKEIDVFTLKESCVDHKLIKCYGKIVNVHSFLLNNEELTNTQKLDYCSMERYFMKAYLKEMMKKV